Protein AF-A0A066RQI1-F1 (afdb_monomer_lite)

Foldseek 3Di:
DLQVVQLCVLCVVVVVDDQDPVQWDWDDDPQKIKIKGKDKDFPVSGPDDPVVPVLWGMKMKMWIWMDGVPDDIDIDIAIDTDSDDDDRVRVVVVVVVVVVDDDDDRVVRVPPPPVVPPDD

InterPro domains:
  IPR002559 Transposase IS4-like domain [PF01609] (32-118)
  IPR047647 ISAs1 transposase [NF033564] (2-120)
  IPR051698 Transposase 11-like [PTHR30298] (1-120)

Structure (mmCIF, N/CA/C/O backbone):
data_AF-A0A066RQI1-F1
#
_entry.id   AF-A0A066RQI1-F1
#
loop_
_atom_site.group_PDB
_atom_site.id
_atom_site.type_symbol
_atom_site.label_atom_id
_atom_site.label_alt_id
_atom_site.label_comp_id
_atom_site.label_asym_id
_atom_site.label_entity_id
_atom_site.label_seq_id
_atom_site.pdbx_PDB_ins_code
_atom_site.Cartn_x
_atom_site.Cartn_y
_atom_site.Cartn_z
_atom_site.occupancy
_atom_site.B_iso_or_equiv
_atom_site.auth_seq_id
_atom_site.auth_comp_id
_atom_site.auth_asym_id
_atom_site.auth_atom_id
_atom_site.pdbx_PDB_model_num
ATOM 1 N N . GLY A 1 1 ? -10.528 9.747 -3.150 1.00 61.00 1 GLY A N 1
ATOM 2 C CA . GLY A 1 1 ? -11.203 10.215 -1.935 1.00 61.00 1 GLY A CA 1
ATOM 3 C C . GLY A 1 1 ? -10.200 10.479 -0.821 1.00 61.00 1 GLY A C 1
ATOM 4 O O . GLY A 1 1 ? -8.996 10.345 -1.042 1.00 61.00 1 GLY A O 1
ATOM 5 N N . LYS A 1 2 ? -10.697 10.897 0.343 1.00 72.19 2 LYS A N 1
ATOM 6 C CA . LYS A 1 2 ? -9.975 11.226 1.576 1.00 72.19 2 LYS A CA 1
ATOM 7 C C . LYS A 1 2 ? -9.089 10.083 2.076 1.00 72.19 2 LYS A C 1
ATOM 9 O O . LYS A 1 2 ? -7.960 10.353 2.471 1.00 72.19 2 LYS A O 1
ATOM 14 N N . LEU A 1 3 ? -9.531 8.823 1.996 1.00 73.69 3 LEU A N 1
ATOM 15 C CA . LEU A 1 3 ? -8.726 7.683 2.466 1.00 73.69 3 LEU A CA 1
ATOM 16 C C . LEU A 1 3 ? -7.514 7.454 1.553 1.00 73.69 3 LEU A C 1
ATOM 18 O O . LEU A 1 3 ? -6.405 7.240 2.030 1.00 73.69 3 LEU A O 1
ATOM 22 N N . ALA A 1 4 ? -7.688 7.591 0.239 1.00 72.25 4 ALA A N 1
ATOM 23 C CA . ALA A 1 4 ? -6.603 7.388 -0.722 1.00 72.25 4 ALA A CA 1
ATOM 24 C C . ALA A 1 4 ? -5.536 8.476 -0.577 1.00 72.25 4 ALA A C 1
ATOM 26 O O . ALA A 1 4 ? -4.345 8.205 -0.724 1.00 72.25 4 ALA A O 1
ATOM 27 N N . ALA A 1 5 ? -5.957 9.709 -0.288 1.00 78.62 5 ALA A N 1
ATOM 28 C CA . ALA A 1 5 ? -5.041 10.795 0.026 1.00 78.62 5 ALA A CA 1
ATOM 29 C C . ALA A 1 5 ? -4.290 10.524 1.339 1.00 78.62 5 ALA A C 1
ATOM 31 O O . ALA A 1 5 ? -3.069 10.625 1.355 1.00 78.62 5 ALA A O 1
ATOM 32 N N . ALA A 1 6 ? -4.983 10.101 2.400 1.00 82.56 6 ALA A N 1
ATOM 33 C CA . ALA A 1 6 ? -4.356 9.804 3.687 1.00 82.56 6 ALA A CA 1
ATOM 34 C C . ALA A 1 6 ? -3.362 8.639 3.618 1.00 82.56 6 ALA A C 1
ATOM 36 O O . ALA A 1 6 ? -2.252 8.757 4.126 1.00 82.56 6 ALA A O 1
ATOM 37 N N . VAL A 1 7 ? -3.701 7.554 2.914 1.00 82.56 7 VAL A N 1
ATOM 38 C CA . VAL A 1 7 ? -2.784 6.427 2.670 1.00 82.56 7 VAL A CA 1
ATOM 39 C C . VAL A 1 7 ? -1.542 6.904 1.918 1.00 82.56 7 VAL A C 1
ATOM 41 O O . VAL A 1 7 ? -0.419 6.612 2.321 1.00 82.56 7 VAL A O 1
ATOM 44 N N . GLN A 1 8 ? -1.712 7.691 0.853 1.00 80.69 8 GLN A N 1
ATOM 45 C CA . GLN A 1 8 ? -0.573 8.245 0.119 1.00 80.69 8 GLN A CA 1
ATOM 46 C C . GLN A 1 8 ? 0.290 9.172 0.980 1.00 80.69 8 GLN A C 1
ATOM 48 O O . GLN A 1 8 ? 1.511 9.131 0.844 1.00 80.69 8 GLN A O 1
ATOM 53 N N . THR A 1 9 ? -0.318 9.973 1.857 1.00 84.62 9 THR A N 1
ATOM 54 C CA . THR A 1 9 ? 0.390 10.842 2.805 1.00 84.62 9 THR A CA 1
ATOM 55 C C . THR A 1 9 ? 1.162 10.027 3.841 1.00 84.62 9 THR A C 1
ATOM 57 O O . THR A 1 9 ? 2.350 10.275 4.030 1.00 84.62 9 THR A O 1
ATOM 60 N N . ALA A 1 10 ? 0.553 8.997 4.432 1.00 85.06 10 ALA A N 1
ATOM 61 C CA . ALA A 1 10 ? 1.212 8.105 5.389 1.00 85.06 10 ALA A CA 1
ATOM 62 C C . ALA A 1 10 ? 2.422 7.379 4.766 1.00 85.06 10 ALA A C 1
ATOM 64 O O . ALA A 1 10 ? 3.467 7.201 5.393 1.00 85.06 10 ALA A O 1
ATOM 65 N N . PHE A 1 11 ? 2.331 7.029 3.479 1.00 84.50 11 PHE A N 1
ATOM 66 C CA . PHE A 1 11 ? 3.434 6.427 2.725 1.00 84.50 11 PHE A CA 1
ATOM 67 C C . PHE A 1 11 ? 4.341 7.438 2.000 1.00 84.50 11 PHE A C 1
ATOM 69 O O . PHE A 1 11 ? 5.322 7.033 1.374 1.00 84.50 11 PHE A O 1
ATOM 76 N N . ALA A 1 12 ? 4.085 8.746 2.089 1.00 83.06 12 ALA A N 1
ATOM 77 C CA . ALA A 1 12 ? 4.935 9.776 1.493 1.00 83.06 12 ALA A CA 1
ATOM 78 C C . ALA A 1 12 ? 6.397 9.748 1.990 1.00 83.06 12 ALA A C 1
ATOM 80 O O . ALA A 1 12 ? 7.287 9.878 1.142 1.00 83.06 12 ALA A O 1
ATOM 81 N N . PRO A 1 13 ? 6.697 9.555 3.296 1.00 80.00 13 PRO A N 1
ATOM 82 C CA . PRO A 1 13 ? 8.081 9.395 3.746 1.00 80.00 13 PRO A CA 1
ATOM 83 C C . PRO A 1 13 ? 8.726 8.119 3.192 1.00 80.00 13 PRO A C 1
ATOM 85 O O . PRO A 1 13 ? 9.878 8.161 2.767 1.00 80.00 13 PRO A O 1
ATOM 88 N N . HIS A 1 14 ? 7.969 7.021 3.109 1.00 76.44 14 HIS A N 1
ATOM 89 C CA . HIS A 1 14 ? 8.444 5.7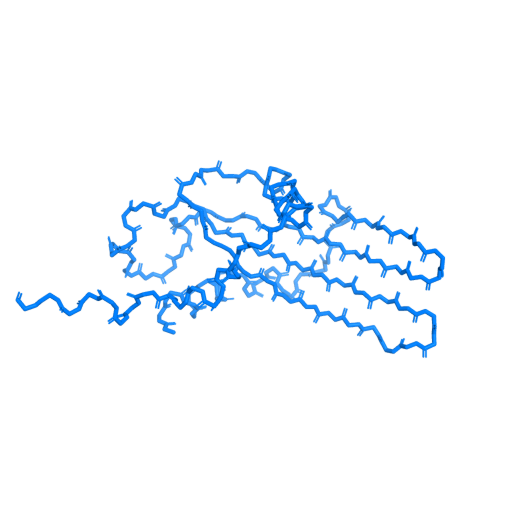28 2.608 1.00 76.44 14 HIS A CA 1
ATOM 90 C C . HIS A 1 14 ? 8.830 5.792 1.123 1.00 76.44 14 HIS A C 1
ATOM 92 O O . HIS A 1 14 ? 9.901 5.337 0.753 1.00 76.44 14 HIS A O 1
ATOM 98 N N . ARG A 1 15 ? 8.049 6.502 0.298 1.00 70.81 15 ARG A N 1
ATOM 99 C CA . ARG A 1 15 ? 8.353 6.737 -1.128 1.00 70.81 15 ARG A CA 1
ATOM 100 C C . ARG A 1 15 ? 9.632 7.538 -1.397 1.00 70.81 15 ARG A C 1
ATOM 102 O O . ARG A 1 15 ? 10.147 7.523 -2.511 1.00 70.81 15 ARG A O 1
ATOM 109 N N . ARG A 1 16 ? 10.067 8.358 -0.436 1.00 64.56 16 ARG A N 1
ATOM 110 C CA . ARG A 1 16 ? 11.274 9.199 -0.548 1.00 64.56 16 ARG A CA 1
ATOM 111 C C . ARG A 1 16 ? 12.489 8.556 0.104 1.00 64.56 16 ARG A C 1
ATOM 113 O O . ARG A 1 16 ? 13.603 9.025 -0.130 1.00 64.56 16 ARG A O 1
ATOM 120 N N . ALA A 1 17 ? 12.278 7.538 0.930 1.00 65.06 17 ALA A N 1
ATOM 121 C CA . ALA A 1 17 ? 13.351 6.812 1.568 1.00 65.06 17 ALA A CA 1
ATOM 122 C C . ALA A 1 17 ? 14.062 5.917 0.537 1.00 65.06 17 ALA A C 1
ATOM 124 O O . ALA A 1 17 ? 13.424 5.381 -0.372 1.00 65.06 17 ALA A O 1
ATOM 125 N N . PRO A 1 18 ? 15.391 5.752 0.638 1.00 61.59 18 PRO A N 1
ATOM 126 C CA . PRO A 1 18 ? 16.076 4.733 -0.137 1.00 61.59 18 PRO A CA 1
ATOM 127 C C . PRO A 1 18 ? 15.508 3.364 0.241 1.00 61.59 18 PRO A C 1
ATOM 129 O O . PRO A 1 18 ? 15.338 3.072 1.422 1.00 61.59 18 PRO A O 1
ATOM 132 N N . ILE A 1 19 ? 15.239 2.533 -0.766 1.00 63.25 19 ILE A N 1
ATOM 133 C CA . ILE A 1 19 ? 14.684 1.192 -0.575 1.00 63.25 19 ILE A CA 1
ATOM 134 C C . ILE A 1 19 ? 15.586 0.417 0.395 1.00 63.25 19 ILE A C 1
ATOM 136 O O . ILE A 1 19 ? 16.728 0.081 0.063 1.00 63.25 19 ILE A O 1
ATOM 140 N N . GLU A 1 20 ? 15.085 0.145 1.600 1.00 61.91 20 GLU A N 1
ATOM 141 C CA . GLU A 1 20 ? 15.847 -0.586 2.603 1.00 61.91 20 GLU A CA 1
ATOM 142 C C . GLU A 1 20 ? 16.086 -2.016 2.126 1.00 61.91 20 GLU A C 1
ATOM 144 O O . GLU A 1 20 ? 15.169 -2.782 1.825 1.00 61.91 20 GLU A O 1
ATOM 149 N N . LYS A 1 21 ? 17.363 -2.402 2.064 1.00 56.28 21 LYS A N 1
ATOM 150 C CA . LYS A 1 21 ? 17.768 -3.678 1.467 1.00 56.28 21 LYS A CA 1
ATOM 151 C C . LYS A 1 21 ? 17.210 -4.900 2.217 1.00 56.28 21 LYS A C 1
ATOM 153 O O . LYS A 1 21 ? 17.183 -5.992 1.659 1.00 56.28 21 LYS A O 1
ATOM 158 N N . THR A 1 22 ? 16.773 -4.725 3.467 1.00 57.53 22 THR A N 1
ATOM 159 C CA . THR A 1 22 ? 16.264 -5.813 4.314 1.00 57.53 22 THR A CA 1
ATOM 160 C C . THR A 1 22 ? 14.822 -6.216 4.000 1.00 57.53 22 THR A C 1
ATOM 162 O O . THR A 1 22 ? 14.461 -7.364 4.227 1.00 57.53 22 THR A O 1
ATOM 165 N N . THR A 1 23 ? 14.006 -5.305 3.464 1.00 62.09 23 THR A N 1
ATOM 166 C CA . THR A 1 23 ? 12.603 -5.564 3.087 1.00 62.09 23 THR A CA 1
ATOM 167 C C . THR A 1 23 ? 12.432 -5.723 1.576 1.00 62.09 23 THR A C 1
ATOM 169 O O . THR A 1 23 ? 11.344 -6.048 1.098 1.00 62.09 23 THR A O 1
ATOM 172 N N . CYS A 1 24 ? 13.512 -5.520 0.814 1.00 68.06 24 CYS A N 1
ATOM 173 C CA . CYS A 1 24 ? 13.517 -5.640 -0.633 1.00 68.06 24 CYS A CA 1
ATOM 174 C C . CYS A 1 24 ? 13.708 -7.103 -1.073 1.00 68.06 24 CYS A C 1
ATOM 176 O O . CYS A 1 24 ? 14.698 -7.766 -0.756 1.00 68.06 24 CYS A O 1
ATOM 178 N N . GLN A 1 25 ? 12.758 -7.615 -1.847 1.00 74.12 25 GLN A N 1
ATOM 179 C CA . GLN A 1 25 ? 12.856 -8.909 -2.511 1.00 74.12 25 GLN A CA 1
ATOM 180 C C . GLN A 1 25 ? 13.257 -8.695 -3.965 1.00 74.12 25 GLN A C 1
ATOM 182 O O . GLN A 1 25 ? 12.520 -8.076 -4.726 1.00 74.12 25 GLN A O 1
ATOM 187 N N . ILE A 1 26 ? 14.421 -9.211 -4.365 1.00 77.69 26 ILE A N 1
ATOM 188 C CA . ILE A 1 26 ? 14.956 -9.037 -5.720 1.00 77.69 26 ILE A CA 1
ATOM 189 C C . ILE A 1 26 ? 14.890 -10.370 -6.467 1.00 77.69 26 ILE A C 1
ATOM 191 O O . ILE A 1 26 ? 15.635 -11.301 -6.164 1.00 77.69 26 ILE A O 1
ATOM 195 N N . GLU A 1 27 ? 14.050 -10.444 -7.494 1.00 78.56 27 GLU A N 1
ATOM 196 C CA . GLU A 1 27 ? 13.994 -11.552 -8.443 1.00 78.56 27 GLU A CA 1
ATOM 197 C C . GLU A 1 27 ? 14.745 -11.182 -9.727 1.00 78.56 27 GLU A C 1
ATOM 199 O O . GLU A 1 27 ? 14.475 -10.172 -10.378 1.00 78.56 27 GLU A O 1
ATOM 204 N N . LYS A 1 28 ? 15.709 -12.020 -10.119 1.00 77.56 28 LYS A N 1
ATOM 205 C CA . LYS A 1 28 ? 16.439 -11.885 -11.385 1.00 77.56 28 LYS A CA 1
ATOM 206 C C . LYS A 1 28 ? 16.028 -13.019 -12.310 1.00 77.56 28 LYS A C 1
ATOM 208 O O . LYS A 1 28 ? 16.249 -14.184 -11.993 1.00 77.56 28 LYS A O 1
ATOM 213 N N . GLN A 1 29 ? 15.475 -12.689 -13.471 1.00 73.50 29 GLN A N 1
ATOM 214 C CA . GLN A 1 29 ? 15.022 -13.677 -14.444 1.00 73.50 29 GLN A CA 1
ATOM 215 C C . GLN A 1 29 ? 15.447 -13.277 -15.859 1.00 73.50 29 GLN A C 1
ATOM 217 O O . GLN A 1 29 ? 15.021 -12.245 -16.361 1.00 73.50 29 GLN A O 1
ATOM 222 N N . LYS A 1 30 ? 16.306 -14.083 -16.505 1.00 73.31 30 LYS A N 1
ATOM 223 C CA . LYS A 1 30 ? 16.706 -13.974 -17.931 1.00 73.31 30 LYS A CA 1
ATOM 224 C C . LYS A 1 30 ? 16.897 -12.529 -18.464 1.00 73.31 30 LYS A C 1
ATOM 226 O O . LYS A 1 30 ? 16.442 -12.203 -19.554 1.00 73.31 30 LYS A O 1
ATOM 231 N N . GLY A 1 31 ? 17.578 -11.659 -17.710 1.00 72.06 31 GLY A N 1
ATOM 232 C CA . GLY A 1 31 ? 17.857 -10.266 -18.113 1.00 72.06 31 GLY A CA 1
ATOM 233 C C . GLY A 1 31 ? 16.826 -9.218 -17.665 1.00 72.06 31 GLY A C 1
ATOM 234 O O . GLY A 1 31 ? 16.972 -8.041 -17.998 1.00 72.06 31 GLY A O 1
ATOM 235 N N . ARG A 1 32 ? 15.820 -9.629 -16.889 1.00 76.62 32 ARG A N 1
ATOM 236 C CA . ARG A 1 32 ? 14.905 -8.777 -16.125 1.00 76.62 32 ARG A CA 1
ATOM 237 C C . ARG A 1 32 ? 15.252 -8.858 -14.640 1.00 76.62 32 ARG A C 1
ATOM 239 O O . ARG A 1 32 ? 15.507 -9.940 -14.113 1.00 76.62 32 ARG A O 1
ATOM 246 N N . VAL A 1 33 ? 15.264 -7.712 -13.982 1.00 83.25 33 VAL A N 1
ATOM 247 C CA . VAL A 1 33 ? 15.365 -7.564 -12.533 1.00 83.25 33 VAL A CA 1
ATOM 248 C C . VAL A 1 33 ? 14.044 -6.984 -12.063 1.00 83.25 33 VAL A C 1
ATOM 250 O O . VAL A 1 33 ? 13.600 -5.963 -12.580 1.00 83.25 33 VAL A O 1
ATOM 253 N N . GLU A 1 34 ? 13.405 -7.647 -11.114 1.00 81.94 34 GLU A N 1
ATOM 254 C CA . GLU A 1 34 ? 12.224 -7.136 -10.435 1.00 81.94 34 GLU A CA 1
ATOM 255 C C . GLU A 1 34 ? 12.543 -7.062 -8.945 1.00 81.94 34 GLU A C 1
ATOM 257 O O . GLU A 1 34 ? 12.897 -8.070 -8.339 1.00 81.94 34 GLU A O 1
ATOM 262 N N . ALA A 1 35 ? 12.492 -5.867 -8.373 1.00 83.69 35 ALA A N 1
ATOM 263 C CA . ALA A 1 35 ? 12.634 -5.646 -6.947 1.00 83.69 35 ALA A CA 1
ATOM 264 C C . ALA A 1 35 ? 11.275 -5.226 -6.391 1.00 83.69 35 ALA A C 1
ATOM 266 O O . ALA A 1 35 ? 10.667 -4.284 -6.895 1.00 83.69 35 ALA A O 1
ATOM 267 N N . ARG A 1 36 ? 10.791 -5.943 -5.378 1.00 85.25 36 ARG A N 1
ATOM 268 C CA . ARG A 1 36 ? 9.548 -5.623 -4.682 1.00 85.25 36 ARG A CA 1
ATOM 269 C C . ARG A 1 36 ? 9.839 -5.314 -3.228 1.00 85.25 36 ARG A C 1
ATOM 271 O O . ARG A 1 36 ? 10.518 -6.096 -2.566 1.00 85.25 36 ARG A O 1
ATOM 278 N N . THR A 1 37 ? 9.284 -4.223 -2.733 1.00 85.44 37 THR A N 1
ATOM 279 C CA . THR A 1 37 ? 9.413 -3.822 -1.333 1.00 85.44 37 THR A CA 1
ATOM 280 C C . THR A 1 37 ? 8.026 -3.621 -0.768 1.00 85.44 37 THR A C 1
ATOM 282 O O . THR A 1 37 ? 7.210 -2.927 -1.368 1.00 85.44 37 THR A O 1
ATOM 285 N N . CYS A 1 38 ? 7.742 -4.282 0.350 1.00 85.19 38 CYS A N 1
ATOM 286 C CA . CYS A 1 38 ? 6.447 -4.206 1.010 1.00 85.19 38 CYS A CA 1
ATOM 287 C C . CYS A 1 38 ? 6.590 -3.403 2.300 1.00 85.19 38 CYS A C 1
ATOM 289 O O . CYS A 1 38 ? 7.414 -3.728 3.154 1.00 85.19 38 CYS A O 1
ATOM 291 N N . HIS A 1 39 ? 5.752 -2.389 2.443 1.00 86.44 39 HIS A N 1
ATOM 292 C CA . HIS A 1 39 ? 5.620 -1.561 3.628 1.00 86.44 39 HIS A CA 1
ATOM 293 C C . HIS A 1 39 ? 4.238 -1.792 4.210 1.00 86.44 39 HIS A C 1
ATOM 295 O O . HIS A 1 39 ? 3.256 -1.786 3.472 1.00 86.44 39 HIS A O 1
ATOM 301 N N . VAL A 1 40 ? 4.153 -1.987 5.520 1.00 86.62 40 VAL A N 1
ATOM 302 C CA . VAL A 1 40 ? 2.874 -2.121 6.215 1.00 86.62 40 VAL A CA 1
ATOM 303 C C . VAL A 1 40 ? 2.836 -1.103 7.332 1.00 86.62 40 VAL A C 1
ATOM 305 O O . VAL A 1 40 ? 3.799 -0.982 8.083 1.00 86.62 40 VAL A O 1
ATOM 308 N N . LEU A 1 41 ? 1.729 -0.377 7.416 1.00 87.38 41 LEU A N 1
ATOM 309 C CA . LEU A 1 41 ? 1.428 0.533 8.509 1.00 87.38 41 LEU A CA 1
ATOM 310 C C . LEU A 1 41 ? 0.100 0.125 9.135 1.00 87.38 41 LEU A C 1
ATOM 312 O O . LEU A 1 41 ? -0.765 -0.470 8.482 1.00 87.38 41 LEU A O 1
ATOM 316 N N . ASN A 1 42 ? -0.066 0.442 10.412 1.00 86.00 42 ASN A N 1
ATOM 317 C CA . ASN A 1 42 ? -1.344 0.246 11.076 1.00 86.00 42 ASN A CA 1
ATOM 318 C C . ASN A 1 42 ? -2.347 1.296 10.574 1.00 86.00 42 ASN A C 1
ATOM 320 O O . ASN A 1 42 ? -1.975 2.425 10.264 1.00 86.00 42 ASN A O 1
ATOM 324 N N . ALA A 1 43 ? -3.628 0.943 10.512 1.00 82.12 43 ALA A N 1
ATOM 325 C CA . ALA A 1 43 ? -4.683 1.888 10.153 1.00 82.12 43 ALA A CA 1
ATOM 326 C C . ALA A 1 43 ? -4.748 3.094 11.104 1.00 82.12 43 ALA A C 1
ATOM 328 O O . ALA A 1 43 ? -5.129 4.180 10.685 1.00 82.12 43 ALA A O 1
ATOM 329 N N . SER A 1 44 ? -4.325 2.908 12.356 1.00 81.44 44 SER A N 1
ATOM 330 C CA . SER A 1 44 ? -4.240 3.963 13.372 1.00 81.44 44 SER A CA 1
ATOM 331 C C . SER A 1 44 ? -3.206 5.045 13.040 1.00 81.44 44 SER A C 1
ATOM 333 O O . SER A 1 44 ? -3.271 6.133 13.597 1.00 81.44 44 SER A O 1
ATOM 335 N N . GLU A 1 45 ? -2.261 4.759 12.139 1.00 82.81 45 GLU A N 1
ATOM 336 C CA . GLU A 1 45 ? -1.252 5.719 11.665 1.00 82.81 45 GLU A CA 1
ATOM 337 C C . GLU A 1 45 ? -1.806 6.646 10.567 1.00 82.81 45 GLU A C 1
ATOM 339 O O . GLU A 1 45 ? -1.134 7.583 10.138 1.00 82.81 45 GLU A O 1
ATOM 344 N N . LEU A 1 46 ? -3.020 6.383 10.067 1.00 81.50 46 LEU A N 1
ATOM 345 C CA . LEU A 1 46 ? -3.666 7.246 9.087 1.00 81.50 46 LEU A CA 1
ATOM 346 C C . LEU A 1 46 ? -4.229 8.497 9.753 1.00 81.50 46 LEU A C 1
ATOM 348 O O . LEU A 1 46 ? -5.071 8.425 10.645 1.00 81.50 46 LEU A O 1
ATOM 352 N N . GLU A 1 47 ? -3.848 9.657 9.230 1.00 78.94 47 GLU A N 1
ATOM 353 C CA . GLU A 1 47 ? -4.448 10.923 9.636 1.00 78.94 47 GLU A CA 1
ATOM 354 C C . GLU A 1 47 ? -5.817 11.122 8.966 1.00 78.94 47 GLU A C 1
ATOM 356 O O . GLU A 1 47 ? -5.916 11.273 7.743 1.00 78.94 47 GLU A O 1
ATOM 361 N N . GLY A 1 48 ? -6.882 11.129 9.774 1.00 76.88 48 GLY A N 1
ATOM 362 C CA . GLY A 1 48 ? -8.251 11.441 9.354 1.00 76.88 48 GLY A CA 1
ATOM 363 C C . GLY A 1 48 ? -9.325 10.557 9.998 1.00 76.88 48 GLY A C 1
ATOM 364 O O . GLY A 1 48 ? -9.035 9.541 10.624 1.00 76.88 48 GLY A O 1
ATOM 365 N N . ASP A 1 49 ? -10.592 10.940 9.820 1.00 76.12 49 ASP A N 1
ATOM 366 C CA . ASP A 1 49 ? -11.745 10.153 10.269 1.00 76.12 49 ASP A CA 1
ATOM 367 C C . ASP A 1 49 ? -12.073 9.038 9.269 1.00 76.12 49 ASP A C 1
ATOM 369 O O . ASP A 1 49 ? -12.748 9.247 8.256 1.00 76.12 49 ASP A O 1
ATOM 373 N N . PHE A 1 50 ? -11.612 7.826 9.579 1.00 74.31 50 PHE A N 1
ATOM 374 C CA . PHE A 1 50 ? -11.903 6.613 8.808 1.00 74.31 50 PHE A CA 1
ATOM 375 C C . PHE A 1 50 ? -12.836 5.652 9.543 1.00 74.31 50 PHE A C 1
ATOM 377 O O . PHE A 1 50 ? -12.838 4.462 9.249 1.00 74.31 50 PHE A O 1
ATOM 384 N N . SER A 1 51 ? -13.680 6.149 10.453 1.00 70.00 51 SER A N 1
ATOM 385 C CA . SER A 1 51 ? -14.647 5.335 11.211 1.00 70.00 51 SER A CA 1
ATOM 386 C C . SER A 1 51 ? -15.608 4.537 10.318 1.00 70.00 51 SER A C 1
ATOM 388 O O . SER A 1 51 ? -16.075 3.472 10.712 1.00 70.00 51 SER A O 1
ATOM 390 N N . THR A 1 52 ? -15.859 5.014 9.093 1.00 71.44 52 THR A N 1
ATOM 391 C CA . THR A 1 52 ? -16.585 4.293 8.028 1.00 71.44 52 THR A CA 1
ATOM 392 C C . THR A 1 52 ? -15.950 2.939 7.689 1.00 71.44 52 THR A C 1
ATOM 394 O O . THR A 1 52 ? -16.626 2.024 7.229 1.00 71.44 52 THR A O 1
ATOM 397 N N . TRP A 1 53 ? -14.651 2.798 7.942 1.00 73.56 53 TRP A N 1
ATOM 398 C CA . TRP A 1 53 ? -13.854 1.595 7.751 1.00 73.56 53 TRP A CA 1
ATOM 399 C C . TRP A 1 53 ? -13.513 0.978 9.110 1.00 73.56 53 TRP A C 1
ATOM 401 O O . TRP A 1 53 ? -12.353 0.754 9.432 1.00 73.56 53 TRP A O 1
ATOM 411 N N . SER A 1 54 ? -14.531 0.6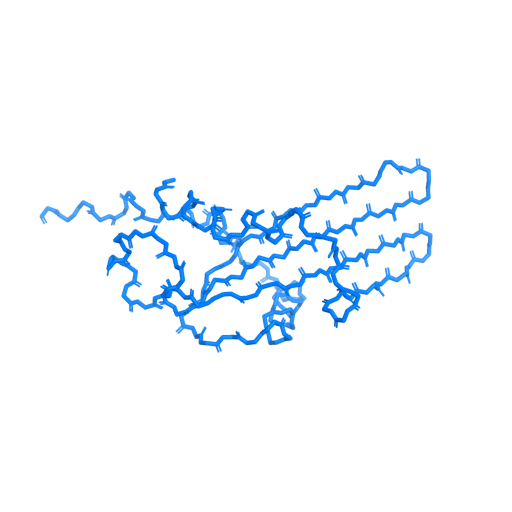93 9.924 1.00 68.44 54 SER A N 1
ATOM 412 C CA . SER A 1 54 ? -14.375 0.126 11.275 1.00 68.44 54 SER A CA 1
ATOM 413 C C . SER A 1 54 ? -13.640 -1.219 11.315 1.00 68.44 54 SER A C 1
ATOM 415 O O . SER A 1 54 ? -13.117 -1.609 12.354 1.00 68.44 54 SER A O 1
ATOM 417 N N . GLY A 1 55 ? -13.582 -1.921 10.182 1.00 74.25 55 GLY A N 1
ATOM 418 C CA . GLY A 1 55 ? -12.793 -3.133 10.006 1.00 74.25 55 GLY A CA 1
ATOM 419 C C . GLY A 1 55 ? -11.409 -2.902 9.402 1.00 74.25 55 GLY A C 1
ATOM 420 O O . GLY A 1 55 ? -10.812 -3.875 8.980 1.00 74.25 55 GLY A O 1
ATOM 421 N N . LEU A 1 56 ? -10.908 -1.675 9.251 1.00 79.12 56 LEU A N 1
ATOM 422 C CA . LEU A 1 56 ? -9.575 -1.414 8.702 1.00 79.12 56 LEU A CA 1
ATOM 423 C C . LEU A 1 56 ? -8.521 -1.525 9.808 1.00 79.12 56 LEU A C 1
ATOM 425 O O . LEU A 1 56 ? -8.558 -0.774 10.777 1.00 79.12 56 LEU A O 1
ATOM 429 N N . THR A 1 57 ? -7.562 -2.434 9.646 1.00 81.56 57 THR A N 1
ATOM 430 C CA . THR A 1 57 ? -6.531 -2.707 10.663 1.00 81.56 57 THR A CA 1
ATOM 431 C C . THR A 1 57 ? -5.130 -2.399 10.160 1.00 81.56 57 THR A C 1
ATOM 433 O O . THR A 1 57 ? -4.298 -1.879 10.900 1.00 81.56 57 THR A O 1
ATOM 436 N N . SER A 1 58 ? -4.843 -2.673 8.890 1.00 84.06 58 SER A N 1
ATOM 437 C CA . SER A 1 58 ? -3.531 -2.405 8.307 1.00 84.06 58 SER A CA 1
ATOM 438 C C . SER A 1 58 ? -3.644 -1.912 6.878 1.00 84.06 58 SER A C 1
ATOM 440 O O . SER A 1 58 ? -4.532 -2.305 6.123 1.00 84.06 58 SER A O 1
ATOM 442 N N . ILE A 1 59 ? -2.704 -1.062 6.498 1.00 85.44 59 ILE A N 1
ATOM 443 C CA . ILE A 1 59 ? -2.523 -0.578 5.138 1.00 85.44 59 ILE A CA 1
ATOM 444 C C . ILE A 1 59 ? -1.167 -1.042 4.634 1.00 85.44 59 ILE A C 1
ATOM 446 O O . ILE A 1 59 ? -0.186 -1.053 5.373 1.00 85.44 59 ILE A O 1
ATOM 450 N N . VAL A 1 60 ? -1.107 -1.437 3.372 1.00 84.88 60 VAL A N 1
ATOM 451 C CA . VAL A 1 60 ? 0.102 -1.972 2.754 1.00 84.88 60 VAL A CA 1
ATOM 452 C C . VAL A 1 60 ? 0.430 -1.152 1.525 1.00 84.88 60 VAL A C 1
ATOM 454 O O . VAL A 1 60 ? -0.443 -0.863 0.712 1.00 84.88 60 VAL A O 1
ATOM 457 N N . MET A 1 61 ? 1.698 -0.823 1.355 1.00 85.44 61 MET A N 1
ATOM 458 C CA . MET A 1 61 ? 2.230 -0.232 0.143 1.00 85.44 61 MET A CA 1
ATOM 459 C C . MET A 1 61 ? 3.297 -1.160 -0.427 1.00 85.44 61 MET A C 1
ATOM 461 O O . MET A 1 61 ? 4.160 -1.651 0.294 1.00 85.44 61 MET A O 1
ATOM 465 N N . VAL A 1 62 ? 3.202 -1.446 -1.720 1.00 83.88 62 VAL A N 1
ATOM 466 C CA . VAL A 1 62 ? 4.161 -2.270 -2.446 1.00 83.88 62 VAL A CA 1
ATOM 467 C C . VAL A 1 62 ? 4.802 -1.433 -3.530 1.00 83.88 62 VAL A C 1
ATOM 469 O O . VAL A 1 62 ? 4.131 -0.996 -4.466 1.00 83.88 62 VAL A O 1
ATOM 472 N N . GLU A 1 63 ? 6.109 -1.272 -3.421 1.00 84.06 63 GLU A N 1
ATOM 473 C CA . GLU A 1 63 ? 6.950 -0.693 -4.458 1.00 84.06 63 GLU A CA 1
ATOM 474 C C . GLU A 1 63 ? 7.428 -1.821 -5.355 1.00 84.06 63 GLU A C 1
ATOM 476 O O . GLU A 1 63 ? 8.028 -2.786 -4.888 1.00 84.06 63 GLU A O 1
ATOM 481 N N . ASN A 1 64 ? 7.144 -1.722 -6.644 1.00 83.69 64 ASN A N 1
ATOM 482 C CA . ASN A 1 64 ? 7.543 -2.688 -7.647 1.00 83.69 64 ASN A CA 1
ATOM 483 C C . ASN A 1 64 ? 8.446 -1.987 -8.656 1.00 83.69 64 ASN A C 1
ATOM 485 O O . ASN A 1 64 ? 7.986 -1.240 -9.517 1.00 83.69 64 ASN A O 1
ATOM 489 N N . TYR A 1 65 ? 9.742 -2.236 -8.535 1.00 83.81 65 TYR A N 1
ATOM 490 C CA . TYR A 1 65 ? 10.746 -1.773 -9.470 1.00 83.81 65 TYR A CA 1
ATOM 491 C C . TYR A 1 65 ? 11.047 -2.873 -10.479 1.00 83.81 65 TYR A C 1
ATOM 493 O O . TYR A 1 65 ? 11.496 -3.961 -10.120 1.00 83.81 65 TYR A O 1
ATOM 501 N N . ARG A 1 66 ? 10.852 -2.591 -11.761 1.00 83.25 66 ARG A N 1
ATOM 502 C CA . ARG A 1 66 ? 11.160 -3.502 -12.856 1.00 83.25 66 ARG A CA 1
ATOM 503 C C . ARG A 1 66 ? 12.178 -2.857 -13.777 1.00 83.25 66 ARG A C 1
ATOM 505 O O . ARG A 1 66 ? 11.912 -1.842 -14.403 1.00 83.25 66 ARG A O 1
ATOM 512 N N . ALA A 1 67 ? 13.322 -3.502 -13.935 1.00 83.56 67 ALA A N 1
ATOM 513 C CA . ALA A 1 67 ? 14.312 -3.146 -14.938 1.00 83.56 67 ALA A CA 1
ATOM 514 C C . ALA A 1 67 ? 14.501 -4.313 -15.906 1.00 83.56 67 ALA A C 1
ATOM 516 O O . ALA A 1 67 ? 14.728 -5.451 -15.495 1.00 83.56 67 ALA A O 1
ATOM 517 N N . ALA A 1 68 ? 14.430 -4.045 -17.205 1.00 82.75 68 ALA A N 1
ATOM 518 C CA . ALA A 1 68 ? 14.749 -5.022 -18.238 1.00 82.75 68 ALA A CA 1
ATOM 519 C C . ALA A 1 68 ? 15.895 -4.501 -19.103 1.00 82.75 68 ALA A C 1
ATOM 521 O O . ALA A 1 68 ? 15.983 -3.310 -19.393 1.00 82.75 68 ALA A O 1
ATOM 522 N N . LYS A 1 69 ? 16.788 -5.398 -19.528 1.00 77.75 69 LYS A N 1
ATOM 523 C CA . LYS A 1 69 ? 17.919 -5.030 -20.385 1.00 77.75 69 LYS A CA 1
ATOM 524 C C . LYS A 1 69 ? 17.417 -4.363 -21.676 1.00 77.75 69 LYS A C 1
ATOM 526 O O . LYS A 1 69 ? 16.711 -4.994 -22.456 1.00 77.75 69 LYS A O 1
ATOM 531 N N . GLY A 1 70 ? 17.809 -3.107 -21.897 1.00 78.12 70 GLY A N 1
ATOM 532 C CA . GLY A 1 70 ? 17.430 -2.330 -23.084 1.00 78.12 70 GLY A CA 1
ATOM 533 C C . GLY A 1 70 ? 16.054 -1.658 -23.012 1.00 78.12 70 GLY A C 1
ATOM 534 O O . GLY A 1 70 ? 15.588 -1.162 -24.032 1.00 78.12 70 GLY A O 1
ATOM 535 N N . LYS A 1 71 ? 15.406 -1.638 -21.842 1.00 80.31 71 LYS A N 1
ATOM 536 C CA . LYS A 1 71 ? 14.189 -0.858 -21.582 1.00 80.31 71 LYS A CA 1
ATOM 537 C C . LYS A 1 71 ? 14.410 0.089 -20.409 1.00 80.31 71 LYS A C 1
ATOM 539 O O . LYS A 1 71 ? 15.273 -0.154 -19.566 1.00 80.31 71 LYS A O 1
ATOM 544 N N . GLU A 1 72 ? 13.613 1.147 -20.366 1.00 80.44 72 GLU A N 1
ATOM 545 C CA . GLU A 1 72 ? 13.547 2.030 -19.207 1.00 80.44 72 GLU A CA 1
ATOM 546 C C . GLU A 1 72 ? 13.080 1.244 -17.981 1.00 80.44 72 GLU A C 1
ATOM 548 O O . GLU A 1 72 ? 12.285 0.306 -18.079 1.00 80.44 72 GLU A O 1
ATOM 553 N N . SER A 1 73 ? 13.635 1.588 -16.825 1.00 81.88 73 SER A N 1
ATOM 554 C CA . SER A 1 73 ? 13.196 1.004 -15.569 1.00 81.88 73 SER A CA 1
ATOM 555 C C . SER A 1 73 ? 11.851 1.590 -15.163 1.00 81.88 73 SER A C 1
ATOM 557 O O . SER A 1 73 ? 11.702 2.808 -15.097 1.00 81.88 73 SER A O 1
ATOM 559 N N . GLU A 1 74 ? 10.908 0.721 -14.840 1.00 82.50 74 GLU A N 1
ATOM 560 C CA . GLU A 1 74 ? 9.561 1.066 -14.413 1.00 82.50 74 GLU A CA 1
ATOM 561 C C . GLU A 1 74 ? 9.484 0.964 -12.889 1.00 82.50 74 GLU A C 1
ATOM 563 O O . GLU A 1 74 ? 9.888 -0.045 -12.308 1.00 82.50 74 GLU A O 1
ATOM 568 N N . LEU A 1 75 ? 8.966 2.002 -12.235 1.00 81.31 75 LEU A N 1
ATOM 569 C CA . LEU A 1 75 ? 8.679 1.993 -10.804 1.00 81.31 75 LEU A CA 1
ATOM 570 C C . LEU A 1 75 ? 7.183 2.195 -10.605 1.00 81.31 75 LEU A C 1
ATOM 572 O O . LEU A 1 75 ? 6.614 3.189 -11.052 1.00 81.31 75 LEU A O 1
ATOM 576 N N . GLU A 1 76 ? 6.558 1.243 -9.932 1.00 82.12 76 GLU A N 1
ATOM 577 C CA . GLU A 1 76 ? 5.120 1.196 -9.723 1.00 82.12 76 GLU A CA 1
ATOM 578 C C . GLU A 1 76 ? 4.815 1.070 -8.234 1.00 82.12 76 GLU A C 1
ATOM 580 O O . GLU A 1 76 ? 5.411 0.252 -7.536 1.00 82.12 76 GLU A O 1
ATOM 585 N N . TYR A 1 77 ? 3.856 1.856 -7.757 1.00 81.12 77 TYR A N 1
ATOM 586 C CA . TYR A 1 77 ? 3.400 1.827 -6.373 1.00 81.12 77 TYR A CA 1
ATOM 587 C C . TYR A 1 77 ? 1.994 1.247 -6.326 1.00 81.12 77 TYR A C 1
ATOM 589 O O . TYR A 1 77 ? 1.102 1.706 -7.042 1.00 81.12 77 TYR A O 1
ATOM 597 N N . ARG A 1 78 ? 1.784 0.248 -5.473 1.00 82.12 78 ARG A N 1
ATOM 598 C CA . ARG A 1 78 ? 0.472 -0.360 -5.238 1.00 82.12 78 ARG A CA 1
ATOM 599 C C . ARG A 1 78 ? 0.095 -0.215 -3.777 1.00 82.12 78 ARG A C 1
ATOM 601 O O . ARG A 1 78 ? 0.924 -0.456 -2.910 1.00 82.12 78 ARG A O 1
ATOM 608 N N . TYR A 1 79 ? -1.157 0.130 -3.513 1.00 80.25 79 TYR A N 1
ATOM 609 C CA . TYR A 1 79 ? -1.679 0.290 -2.161 1.00 80.25 79 TYR A CA 1
ATOM 610 C C . TYR A 1 79 ? -2.775 -0.739 -1.902 1.00 80.25 79 TYR A C 1
ATOM 612 O O . TYR A 1 79 ? -3.609 -0.995 -2.772 1.00 80.25 79 TYR A O 1
ATOM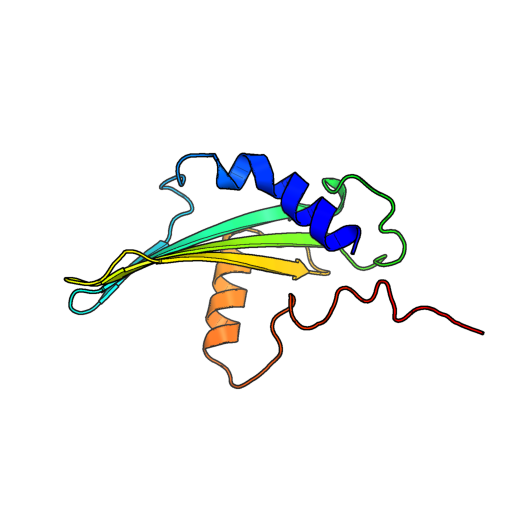 620 N N . TYR A 1 80 ? -2.775 -1.307 -0.704 1.00 78.25 80 TYR A N 1
ATOM 621 C CA . TYR A 1 80 ? -3.750 -2.282 -0.242 1.00 78.25 80 TYR A CA 1
ATOM 622 C C . TYR A 1 80 ? -4.219 -1.910 1.158 1.00 78.25 80 TYR A C 1
ATOM 624 O O . TYR A 1 80 ? -3.505 -1.269 1.928 1.00 78.25 80 TYR A O 1
ATOM 632 N N . ILE A 1 81 ? -5.424 -2.351 1.488 1.00 79.12 81 ILE A N 1
ATOM 633 C CA . ILE A 1 81 ? -5.996 -2.242 2.821 1.00 79.12 81 ILE A CA 1
ATOM 634 C C . ILE A 1 81 ? -6.377 -3.636 3.306 1.00 79.12 81 ILE A C 1
ATOM 636 O O . ILE A 1 81 ? -6.762 -4.492 2.510 1.00 79.12 81 ILE A O 1
ATOM 640 N N . SER A 1 82 ? -6.235 -3.871 4.602 1.00 76.19 82 SER A N 1
ATOM 641 C CA . SER A 1 82 ? -6.478 -5.155 5.244 1.00 76.19 82 SER A CA 1
ATOM 642 C C . SER A 1 82 ? -7.206 -4.954 6.565 1.00 76.19 82 SER A C 1
ATOM 644 O O . SER A 1 82 ? -6.897 -4.047 7.340 1.00 76.19 82 SER A O 1
ATOM 646 N N . SER A 1 83 ? -8.152 -5.850 6.830 1.00 79.12 83 SER A N 1
ATOM 647 C CA . SER A 1 83 ? -8.849 -5.971 8.115 1.00 79.12 83 SER A CA 1
ATOM 648 C C . SER A 1 83 ? -8.127 -6.844 9.132 1.00 79.12 83 SER A C 1
ATOM 650 O O . SER A 1 83 ? -8.604 -7.038 10.243 1.00 79.12 83 SER A O 1
ATOM 652 N N . ALA A 1 84 ? -6.989 -7.404 8.740 1.00 74.75 84 ALA A N 1
ATOM 653 C CA . ALA A 1 84 ? -6.099 -8.140 9.615 1.00 74.75 84 ALA A CA 1
ATOM 654 C C . ALA A 1 84 ? -4.811 -7.348 9.824 1.00 74.75 84 ALA A C 1
ATOM 656 O O . ALA A 1 84 ? -4.352 -6.656 8.907 1.00 74.75 84 ALA A O 1
ATOM 657 N N . GLU A 1 85 ? -4.219 -7.511 11.004 1.00 79.12 85 GLU A N 1
ATOM 658 C CA . GLU A 1 85 ? -2.865 -7.050 11.276 1.00 79.12 85 GLU A CA 1
ATOM 659 C C . GLU A 1 85 ? -1.877 -7.901 10.476 1.00 79.12 85 GLU A C 1
ATOM 661 O O . GLU A 1 85 ? -1.816 -9.124 10.628 1.00 79.12 85 GLU A O 1
ATOM 666 N N . LEU A 1 86 ? -1.155 -7.256 9.560 1.00 77.44 86 LEU A N 1
ATOM 667 C CA . LEU A 1 86 ? -0.209 -7.921 8.672 1.00 77.44 86 LEU A CA 1
ATOM 668 C C . LEU A 1 86 ? 1.206 -7.418 8.941 1.00 77.44 86 LEU A C 1
ATOM 670 O O . LEU A 1 86 ? 1.447 -6.223 9.071 1.00 77.44 86 LEU A O 1
ATOM 674 N N . THR A 1 87 ? 2.167 -8.333 8.947 1.00 83.25 87 THR A N 1
ATOM 675 C CA . THR A 1 87 ? 3.587 -7.979 8.822 1.00 83.25 87 THR A CA 1
ATOM 676 C C . THR A 1 87 ? 3.950 -7.757 7.347 1.00 83.25 87 THR A C 1
ATOM 678 O O . THR A 1 87 ? 3.272 -8.296 6.465 1.00 83.25 87 THR A O 1
ATOM 681 N N . PRO A 1 88 ? 5.022 -7.008 7.022 1.00 82.06 88 PRO A N 1
ATOM 682 C CA . PRO A 1 88 ? 5.464 -6.815 5.635 1.00 82.06 88 PRO A CA 1
ATOM 683 C C . PRO A 1 88 ? 5.758 -8.126 4.901 1.00 82.06 88 PRO A C 1
ATOM 685 O O . PRO A 1 88 ? 5.479 -8.235 3.708 1.00 82.06 88 PRO A O 1
ATOM 688 N N . GLU A 1 89 ? 6.242 -9.145 5.610 1.00 81.75 89 GLU A N 1
ATOM 689 C CA . GLU A 1 89 ? 6.458 -10.480 5.050 1.00 81.75 89 GLU A CA 1
ATOM 690 C C . GLU A 1 89 ? 5.138 -11.193 4.738 1.00 81.75 89 GLU A C 1
ATOM 692 O O . GLU A 1 89 ? 4.972 -11.723 3.638 1.00 81.75 89 GLU A O 1
ATOM 697 N N . GLN A 1 90 ? 4.171 -11.170 5.666 1.00 82.06 90 GLN A N 1
ATOM 698 C CA . GLN A 1 90 ? 2.841 -11.742 5.434 1.00 82.06 90 GLN A CA 1
ATOM 699 C C . GLN A 1 90 ? 2.109 -11.020 4.307 1.00 82.06 90 GLN A C 1
ATOM 701 O O . GLN A 1 90 ? 1.503 -11.676 3.466 1.00 82.06 90 GLN A O 1
ATOM 706 N N . ALA A 1 91 ? 2.195 -9.692 4.259 1.00 79.31 91 ALA A N 1
ATOM 707 C CA . ALA A 1 91 ? 1.602 -8.890 3.204 1.00 79.31 91 ALA A CA 1
ATOM 708 C C . ALA A 1 91 ? 2.245 -9.203 1.847 1.00 79.31 91 ALA A C 1
ATOM 710 O O . ALA A 1 91 ? 1.535 -9.499 0.889 1.00 79.31 91 ALA A O 1
ATOM 711 N N . GLY A 1 92 ? 3.578 -9.231 1.766 1.00 79.62 92 GLY A N 1
ATOM 712 C CA . GLY A 1 92 ? 4.290 -9.598 0.542 1.00 79.62 92 GLY A CA 1
ATOM 713 C C . GLY A 1 92 ? 3.964 -11.017 0.071 1.00 79.62 92 GLY A C 1
ATOM 714 O O . GLY A 1 92 ? 3.735 -11.236 -1.120 1.00 79.62 92 GLY A O 1
ATOM 715 N N . ASN A 1 93 ? 3.869 -11.974 0.998 1.00 79.88 93 ASN A N 1
ATOM 716 C CA . ASN A 1 93 ? 3.488 -13.347 0.682 1.00 79.88 93 ASN A CA 1
ATOM 717 C C . ASN A 1 93 ? 2.023 -13.451 0.234 1.00 79.88 93 ASN A C 1
ATOM 719 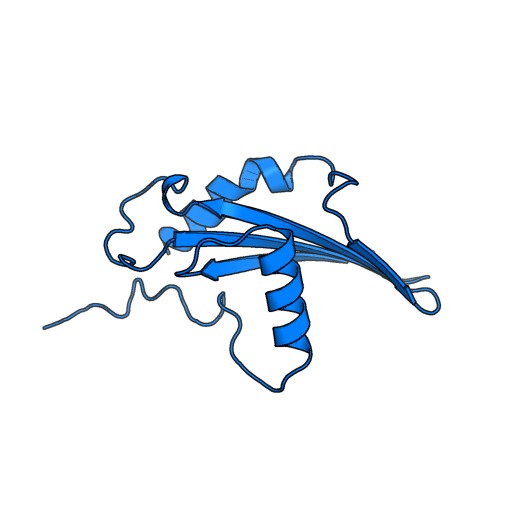O O . ASN A 1 93 ? 1.744 -14.112 -0.761 1.00 79.88 93 ASN A O 1
ATOM 723 N N . ALA A 1 94 ? 1.101 -12.766 0.914 1.00 76.00 94 ALA A N 1
ATOM 724 C CA . ALA A 1 94 ? -0.310 -12.720 0.543 1.00 76.00 94 ALA A CA 1
ATOM 725 C C . ALA A 1 94 ? -0.490 -12.110 -0.851 1.00 76.00 94 ALA A C 1
ATOM 727 O O . ALA A 1 94 ? -1.159 -12.700 -1.686 1.00 76.00 94 ALA A O 1
ATOM 728 N N . ILE A 1 95 ? 0.182 -10.995 -1.146 1.00 75.62 95 ILE A N 1
ATOM 729 C CA . ILE A 1 95 ? 0.141 -10.326 -2.455 1.00 75.62 95 ILE A CA 1
ATOM 730 C C . ILE A 1 95 ? 0.727 -11.226 -3.548 1.00 75.62 95 ILE A C 1
ATOM 732 O O . ILE A 1 95 ? 0.199 -11.288 -4.657 1.00 75.62 95 ILE A O 1
ATOM 736 N N . ARG A 1 96 ? 1.793 -11.976 -3.243 1.00 74.06 96 ARG A N 1
ATOM 737 C CA . ARG A 1 96 ? 2.379 -12.948 -4.174 1.00 74.06 96 ARG A CA 1
ATOM 738 C C . ARG A 1 96 ? 1.458 -14.142 -4.422 1.00 74.06 96 ARG A C 1
ATOM 740 O O . ARG A 1 96 ? 1.294 -14.536 -5.573 1.00 74.06 96 ARG A O 1
ATOM 747 N N . ALA A 1 97 ? 0.876 -14.708 -3.367 1.00 68.62 97 ALA A N 1
ATOM 748 C CA . ALA A 1 97 ? -0.068 -15.819 -3.453 1.00 68.62 97 ALA A CA 1
ATOM 749 C C . ALA A 1 97 ? -1.337 -15.407 -4.215 1.00 68.62 97 ALA A C 1
ATOM 751 O O . ALA A 1 97 ? -1.807 -16.150 -5.075 1.00 68.62 97 ALA A O 1
ATOM 752 N N . HIS A 1 98 ? -1.816 -14.184 -3.978 1.00 65.62 98 HIS A N 1
ATOM 753 C CA . HIS A 1 98 ? -2.937 -13.558 -4.683 1.00 65.62 98 HIS A CA 1
ATOM 754 C C . HIS A 1 98 ? -2.644 -13.323 -6.172 1.00 65.62 98 HIS A C 1
ATOM 756 O O . HIS A 1 98 ? -3.560 -13.312 -6.983 1.00 65.62 98 HIS A O 1
ATOM 762 N N . TRP A 1 99 ? -1.370 -13.206 -6.566 1.00 56.47 99 TRP A N 1
ATOM 763 C CA . TRP A 1 99 ? -0.959 -13.170 -7.976 1.00 56.47 99 TRP A CA 1
ATOM 764 C C . TRP A 1 99 ? -0.848 -14.533 -8.668 1.00 56.47 99 TRP A C 1
ATOM 766 O O . TRP A 1 99 ? -0.759 -14.575 -9.894 1.00 56.47 99 TRP A O 1
ATOM 776 N N . GLY A 1 100 ? -0.874 -15.638 -7.919 1.00 39.78 100 GLY A N 1
ATOM 777 C CA . GLY A 1 100 ? -0.818 -16.996 -8.469 1.00 39.78 100 GLY A CA 1
ATOM 778 C C . GLY A 1 100 ? -2.179 -17.661 -8.693 1.00 39.78 100 GLY A C 1
ATOM 779 O O . GLY A 1 100 ? -2.240 -18.676 -9.381 1.00 39.78 100 GLY A O 1
ATOM 780 N N . ILE A 1 101 ? -3.256 -17.119 -8.121 1.00 36.16 101 ILE A N 1
ATOM 781 C CA . ILE A 1 101 ? -4.593 -17.720 -8.124 1.00 36.16 101 ILE A CA 1
ATOM 782 C C . ILE A 1 101 ? -5.519 -16.753 -8.865 1.00 36.16 101 ILE A C 1
ATOM 784 O O . ILE A 1 101 ? -5.612 -15.587 -8.501 1.00 36.16 101 ILE A O 1
ATOM 788 N N . GLU A 1 102 ? -6.121 -17.222 -9.957 1.00 35.09 102 GLU A N 1
ATOM 789 C CA . GLU A 1 102 ? -6.956 -16.450 -10.881 1.00 35.09 102 GLU A CA 1
ATOM 790 C C . GLU A 1 102 ? -7.834 -15.366 -10.222 1.00 35.09 102 GLU A C 1
ATOM 792 O O . GLU A 1 102 ? -8.687 -15.654 -9.391 1.00 35.09 102 GLU A O 1
ATOM 797 N N . SER A 1 103 ? -7.693 -14.135 -10.728 1.00 43.78 103 SER A N 1
ATOM 798 C CA . SER A 1 103 ? -8.775 -13.152 -10.864 1.00 43.78 103 SER A CA 1
ATOM 799 C C . SER A 1 103 ? -9.476 -12.678 -9.574 1.00 43.78 103 SER A C 1
ATOM 801 O O . SER A 1 103 ? -10.587 -13.106 -9.281 1.00 43.78 103 SER A O 1
ATOM 803 N N . MET A 1 104 ? -8.922 -11.684 -8.853 1.00 39.09 104 MET A N 1
ATOM 804 C CA . MET A 1 104 ? -9.789 -10.744 -8.112 1.00 39.09 104 MET A CA 1
ATOM 805 C C . MET A 1 104 ? -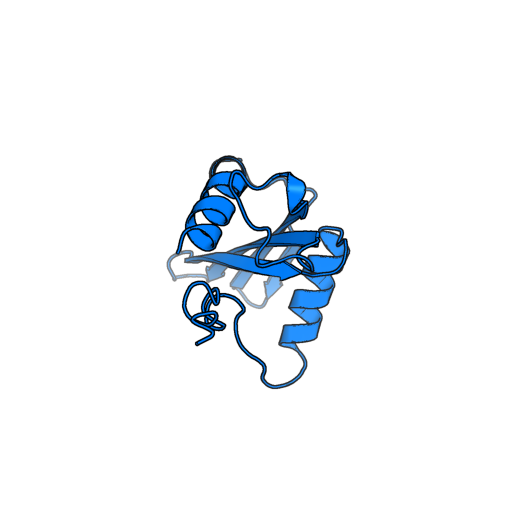9.149 -9.388 -7.756 1.00 39.09 104 MET A C 1
ATOM 807 O O . MET A 1 104 ? -8.213 -9.300 -6.963 1.00 39.09 104 MET A O 1
ATOM 811 N N . HIS A 1 105 ? -9.727 -8.361 -8.393 1.00 41.84 105 HIS A N 1
ATOM 812 C CA . HIS A 1 105 ? -9.839 -6.922 -8.104 1.00 41.84 105 HIS A CA 1
ATOM 813 C C . HIS A 1 105 ? -8.725 -6.233 -7.303 1.00 41.84 105 HIS A C 1
ATOM 815 O O . HIS A 1 105 ? -8.603 -6.372 -6.087 1.00 41.84 105 HIS A O 1
ATOM 821 N N . TRP A 1 106 ? -7.967 -5.380 -7.995 1.00 49.81 106 TRP A N 1
ATOM 822 C CA . TRP A 1 106 ? -7.063 -4.408 -7.389 1.00 49.81 106 TRP A CA 1
ATOM 823 C C . TRP A 1 106 ? -7.804 -3.592 -6.330 1.00 49.81 106 TRP A C 1
ATOM 825 O O . TRP A 1 106 ? -8.843 -3.008 -6.609 1.00 49.81 106 TRP A O 1
ATOM 835 N N . ILE A 1 107 ? -7.259 -3.499 -5.121 1.00 48.88 107 ILE A N 1
ATOM 836 C CA . ILE A 1 107 ? -7.872 -2.720 -4.035 1.00 48.88 107 ILE A CA 1
ATOM 837 C C . ILE A 1 107 ? -7.836 -1.201 -4.316 1.00 48.88 107 ILE A C 1
ATOM 839 O O . ILE A 1 107 ? -8.540 -0.439 -3.664 1.00 48.88 107 ILE A O 1
ATOM 843 N N . LEU A 1 108 ? -7.104 -0.750 -5.346 1.00 46.69 108 LEU A N 1
ATOM 844 C CA . LEU A 1 108 ? -7.265 0.607 -5.883 1.00 46.69 108 LEU A CA 1
ATOM 845 C C . LEU A 1 108 ? -8.466 0.739 -6.850 1.00 46.69 108 LEU A C 1
ATOM 847 O O . LEU A 1 108 ? -8.990 1.839 -6.991 1.00 46.69 108 LEU A O 1
ATOM 851 N N . ASP A 1 109 ? -8.926 -0.356 -7.473 1.00 36.41 109 ASP A N 1
ATOM 852 C CA . ASP A 1 109 ? -10.114 -0.396 -8.348 1.00 36.41 109 ASP A CA 1
ATOM 853 C C . ASP A 1 109 ? -11.395 -0.825 -7.605 1.00 36.41 109 ASP A C 1
ATOM 855 O O . ASP A 1 109 ? -12.498 -0.465 -8.017 1.00 36.41 109 ASP A O 1
ATOM 859 N N . VAL A 1 110 ?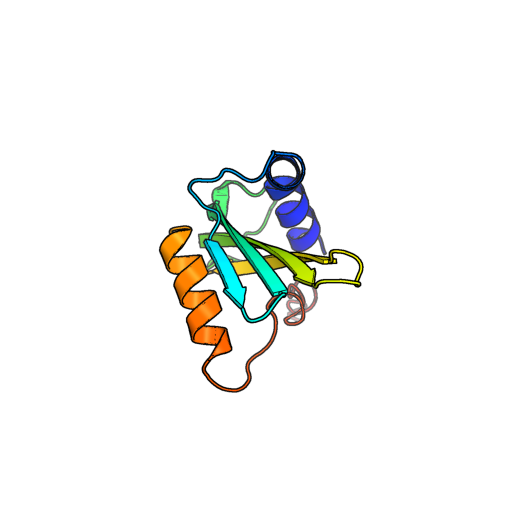 -11.293 -1.480 -6.432 1.00 41.22 110 VAL A N 1
ATOM 860 C CA . VAL A 1 110 ? -12.359 -1.397 -5.417 1.00 41.22 110 VAL A CA 1
ATOM 861 C C . VAL A 1 110 ? -12.210 -0.005 -4.842 1.00 41.22 110 VAL A C 1
ATOM 863 O O . VAL A 1 110 ? -11.619 0.199 -3.784 1.00 41.22 110 VAL A O 1
ATOM 866 N N . SER A 1 111 ? -12.687 0.952 -5.637 1.00 39.69 111 SER A N 1
ATOM 867 C CA . SER A 1 111 ? -12.957 2.330 -5.287 1.00 39.69 111 SER A CA 1
ATOM 868 C C . SER A 1 111 ? -13.167 2.399 -3.797 1.00 39.69 111 SER A C 1
ATOM 870 O O . SER A 1 111 ? -14.094 1.767 -3.281 1.00 39.69 111 SER A O 1
ATOM 872 N N . MET A 1 112 ? -12.277 3.116 -3.113 1.00 47.09 112 MET A N 1
ATOM 873 C CA . MET A 1 112 ? -12.523 3.524 -1.743 1.00 47.09 112 MET A CA 1
ATOM 874 C C . MET A 1 112 ? -13.962 4.002 -1.713 1.00 47.09 112 MET A C 1
ATOM 876 O O . MET A 1 112 ? -14.295 4.990 -2.367 1.00 47.09 112 MET A O 1
ATOM 880 N N . ARG A 1 113 ? -14.821 3.197 -1.080 1.00 43.38 113 ARG A N 1
ATOM 881 C CA . ARG A 1 113 ? -16.282 3.301 -1.066 1.00 43.38 113 ARG A CA 1
ATOM 882 C C . ARG A 1 113 ? -16.723 4.524 -0.257 1.00 43.38 113 ARG A C 1
ATOM 884 O O . ARG A 1 113 ? -17.692 4.474 0.484 1.00 43.38 113 ARG A O 1
ATOM 891 N N . GLU A 1 114 ? -16.014 5.635 -0.400 1.00 45.62 114 GLU A N 1
ATOM 892 C CA . GLU A 1 114 ? -16.414 6.946 0.088 1.00 45.62 114 GLU A CA 1
ATOM 893 C C . GLU A 1 114 ? -17.738 7.393 -0.548 1.00 45.62 114 GLU A C 1
ATOM 895 O O . GLU A 1 114 ? -18.402 8.243 0.026 1.00 45.62 114 GLU A O 1
ATOM 900 N N . ASP A 1 115 ? -18.154 6.773 -1.661 1.00 44.84 115 ASP A N 1
ATOM 901 C CA . ASP A 1 115 ? -19.425 7.045 -2.347 1.00 44.84 115 ASP A CA 1
ATOM 902 C C . ASP A 1 115 ? -20.508 5.960 -2.141 1.00 44.84 115 ASP A C 1
ATOM 904 O O . ASP A 1 115 ? -21.631 6.106 -2.603 1.00 44.84 115 ASP A O 1
ATOM 908 N N . ALA A 1 116 ? -20.228 4.855 -1.432 1.00 41.59 116 ALA A N 1
ATOM 909 C CA . ALA A 1 116 ? -21.199 3.751 -1.305 1.00 41.59 116 ALA A CA 1
ATOM 910 C C . ALA A 1 116 ? -22.025 3.775 -0.007 1.00 41.59 116 ALA A C 1
ATOM 912 O O . ALA A 1 116 ? -22.677 2.784 0.320 1.00 41.59 116 ALA A O 1
ATOM 913 N N . CYS A 1 117 ? -21.996 4.878 0.744 1.00 42.28 117 CYS A N 1
ATOM 914 C CA . CYS A 1 117 ? -22.803 5.048 1.950 1.00 42.28 117 CYS A CA 1
ATOM 915 C C . CYS A 1 117 ? -23.619 6.343 1.881 1.00 42.28 117 CYS A C 1
ATOM 917 O O . CYS A 1 117 ? -23.503 7.220 2.731 1.00 42.28 117 CYS A O 1
ATOM 919 N N . GLN A 1 118 ? -24.458 6.461 0.853 1.00 41.72 118 GLN A N 1
ATOM 920 C CA . GLN A 1 118 ? -25.657 7.285 0.944 1.00 41.72 118 GLN A CA 1
ATOM 921 C C . GLN A 1 118 ? -26.817 6.348 1.290 1.00 41.72 118 GLN A C 1
ATOM 923 O O . GLN A 1 118 ? -27.518 5.841 0.418 1.00 41.72 118 GLN A O 1
ATOM 928 N N . ILE A 1 119 ? -26.947 6.040 2.581 1.00 39.44 119 ILE A N 1
ATOM 929 C CA . ILE A 1 119 ? -28.125 5.351 3.111 1.00 39.44 119 ILE A CA 1
ATOM 930 C C . ILE A 1 119 ? -29.235 6.408 3.198 1.00 39.44 119 ILE A C 1
ATOM 932 O O . ILE A 1 119 ? -29.061 7.406 3.900 1.00 39.44 119 ILE A O 1
ATOM 936 N N . TYR A 1 120 ? -30.311 6.227 2.429 1.00 38.28 120 TYR A N 1
ATOM 937 C CA . TYR A 1 120 ? -31.603 6.892 2.648 1.00 38.28 120 TYR A CA 1
ATOM 938 C C . TYR A 1 120 ? -32.356 6.175 3.769 1.00 38.28 120 TYR A C 1
ATOM 940 O O . TYR A 1 120 ? -32.298 4.922 3.785 1.00 38.28 120 TYR A O 1
#

Sequence (120 aa):
GKLAAAVQTAFAPHRRAPIEKTTCQIEKQKGRVEARTCHVLNASELEGDFSTWSGLTSIVMVENYRAAKGKESELEYRYYISSAELTPEQAGNAIRAHWGIESMHWILDVSMREDACQIY

Secondary structure (DSSP, 8-state):
-HHHHHHHHHTHHHHHS---TTTEEEEEETTEEEEEEEEEEEGGGS-S--GGGTT--EEEEEEEEEEETTSPPEEEEEEEEESS---HHHHHHHHHHHTTSS----TTTS--STTS----

Radius of gyration: 15.77 Å; chains: 1; bounding box: 50×29×36 Å

pLDDT: mean 71.33, std 15.12, range [35.09, 87.38]

Organism: NCBI:txid1654360